Protein AF-A0A5P9J503-F1 (afdb_monomer_lite)

pLDDT: mean 82.0, std 17.45, range [40.75, 96.62]

Structure (mmCIF, N/CA/C/O backbone):
data_AF-A0A5P9J503-F1
#
_entry.id   AF-A0A5P9J503-F1
#
loop_
_atom_site.group_PDB
_atom_site.id
_atom_site.type_symbol
_atom_site.label_atom_id
_atom_site.label_alt_id
_atom_site.label_comp_id
_atom_site.label_asym_id
_atom_site.label_entity_id
_atom_site.label_seq_id
_atom_site.pdbx_PDB_ins_code
_atom_site.Cartn_x
_atom_site.Cartn_y
_atom_site.Cartn_z
_atom_site.occupancy
_atom_site.B_iso_or_equiv
_atom_site.auth_seq_id
_atom_site.auth_comp_id
_atom_site.auth_asym_id
_atom_site.auth_atom_id
_atom_site.pdbx_PDB_model_num
ATOM 1 N N . MET A 1 1 ? -3.583 -5.769 51.215 1.00 47.25 1 MET A N 1
ATOM 2 C CA . MET A 1 1 ? -2.988 -6.514 50.090 1.00 47.25 1 MET A CA 1
ATOM 3 C C . MET A 1 1 ? -4.084 -6.736 49.067 1.00 47.25 1 MET A C 1
ATOM 5 O O . MET A 1 1 ? -4.914 -7.608 49.265 1.00 47.25 1 MET A O 1
ATOM 9 N N . THR A 1 2 ? -4.139 -5.897 48.042 1.00 45.69 2 THR A N 1
ATOM 10 C CA . THR A 1 2 ? -4.974 -6.108 46.852 1.00 45.69 2 THR A CA 1
ATOM 11 C C . THR A 1 2 ? -4.068 -5.832 45.671 1.00 45.69 2 THR A C 1
ATOM 13 O O . THR A 1 2 ? -3.888 -4.690 45.258 1.00 45.69 2 THR A O 1
ATOM 16 N N . ASP A 1 3 ? -3.398 -6.898 45.253 1.00 45.78 3 ASP A N 1
ATOM 17 C CA . ASP A 1 3 ? -2.686 -6.991 43.992 1.00 45.78 3 ASP A CA 1
ATOM 18 C C . ASP A 1 3 ? -3.751 -7.118 42.900 1.00 45.78 3 ASP A C 1
ATOM 20 O O . ASP A 1 3 ? -4.433 -8.135 42.792 1.00 45.78 3 ASP A O 1
ATOM 24 N N . ALA A 1 4 ? -3.981 -6.027 42.179 1.00 51.53 4 ALA A N 1
ATOM 25 C CA . ALA A 1 4 ? -4.708 -6.054 40.924 1.00 51.53 4 ALA A CA 1
ATOM 26 C C . ALA A 1 4 ? -3.651 -5.991 39.827 1.00 51.53 4 ALA A C 1
ATOM 28 O O . ALA A 1 4 ? -3.312 -4.913 39.343 1.00 51.53 4 ALA A O 1
ATOM 29 N N . THR A 1 5 ? -3.081 -7.140 39.479 1.00 50.03 5 THR A N 1
ATOM 30 C CA . THR A 1 5 ? -2.245 -7.257 38.289 1.00 50.03 5 THR A CA 1
ATOM 31 C C . THR A 1 5 ? -3.182 -7.283 37.077 1.00 50.03 5 THR A C 1
ATOM 33 O O . THR A 1 5 ? -3.964 -8.229 36.948 1.00 50.03 5 THR A O 1
ATOM 36 N N . PRO A 1 6 ? -3.155 -6.289 36.170 1.00 43.47 6 PRO A N 1
ATOM 37 C CA . PRO A 1 6 ? -3.834 -6.435 34.898 1.00 43.47 6 PRO A CA 1
ATOM 38 C C . PRO A 1 6 ? -3.057 -7.485 34.112 1.00 43.47 6 PRO A C 1
ATOM 40 O O . PRO A 1 6 ? -1.891 -7.293 33.762 1.00 43.47 6 PRO A O 1
ATOM 43 N N . THR A 1 7 ? -3.690 -8.629 33.878 1.00 44.84 7 THR A N 1
ATOM 44 C CA . THR A 1 7 ? -3.180 -9.655 32.977 1.00 44.84 7 THR A CA 1
ATOM 45 C C . THR A 1 7 ? -3.230 -9.061 31.572 1.00 44.84 7 THR A C 1
ATOM 47 O O . THR A 1 7 ? -4.255 -9.098 30.901 1.00 44.84 7 THR A O 1
ATOM 50 N N . ALA A 1 8 ? -2.131 -8.438 31.145 1.00 42.62 8 ALA A N 1
ATOM 51 C CA . ALA A 1 8 ? -1.901 -8.113 29.748 1.00 42.62 8 ALA A CA 1
ATOM 52 C C . ALA A 1 8 ? -1.726 -9.442 29.005 1.00 42.62 8 ALA A C 1
ATOM 54 O O . ALA A 1 8 ? -0.632 -10.001 28.924 1.00 42.62 8 ALA A O 1
ATOM 55 N N . VAL A 1 9 ? -2.842 -10.000 28.546 1.00 51.34 9 VAL A N 1
ATOM 56 C CA . VAL A 1 9 ? -2.863 -11.176 27.683 1.00 51.34 9 VAL A CA 1
ATOM 57 C C . VAL A 1 9 ? -2.361 -10.697 26.319 1.00 51.34 9 VAL A C 1
ATOM 59 O O . VAL A 1 9 ? -3.086 -10.022 25.605 1.00 51.34 9 VAL A O 1
ATOM 62 N N . ASN A 1 10 ? -1.089 -10.976 26.009 1.00 44.09 10 ASN A N 1
ATOM 63 C CA . ASN A 1 10 ? -0.354 -10.535 24.812 1.00 44.09 10 ASN A CA 1
ATOM 64 C C . ASN A 1 10 ? -0.230 -9.008 24.642 1.00 44.09 10 ASN A C 1
ATOM 66 O O . ASN A 1 10 ? -1.096 -8.344 24.090 1.00 44.09 10 ASN A O 1
ATOM 70 N N . GLY A 1 11 ? 0.915 -8.455 25.053 1.00 40.75 11 GLY A N 1
ATOM 71 C CA . GLY A 1 11 ? 1.259 -7.025 25.013 1.00 40.75 11 GLY A CA 1
ATOM 72 C C . GLY A 1 11 ? 1.436 -6.382 23.627 1.00 40.75 11 GLY A C 1
ATOM 73 O O . GLY A 1 11 ? 2.362 -5.595 23.445 1.00 40.75 11 GLY A O 1
ATOM 74 N N . LYS A 1 12 ? 0.571 -6.680 22.655 1.00 51.69 12 LYS A N 1
ATOM 75 C CA . LYS A 1 12 ? 0.316 -5.789 21.520 1.00 51.69 12 LYS A CA 1
ATOM 76 C C . LYS A 1 12 ? -0.933 -4.991 21.863 1.00 51.69 12 LYS A C 1
ATOM 78 O O . LYS A 1 12 ? -2.038 -5.520 21.827 1.00 51.69 12 LYS A O 1
ATOM 83 N N . SER A 1 13 ? -0.750 -3.726 22.229 1.00 61.47 13 SER A N 1
ATOM 84 C CA . SER A 1 13 ? -1.855 -2.769 22.246 1.00 61.47 13 SER A CA 1
ATOM 85 C C . SER A 1 13 ? -2.600 -2.851 20.912 1.00 61.47 13 SER A C 1
ATOM 87 O O . SER A 1 13 ? -1.954 -3.017 19.873 1.00 61.47 13 SER A O 1
ATOM 89 N N . ALA A 1 14 ? -3.933 -2.755 20.938 1.00 66.00 14 ALA A N 1
ATOM 90 C CA . ALA A 1 14 ? -4.715 -2.673 19.710 1.00 66.00 14 ALA A CA 1
ATOM 91 C C . ALA A 1 14 ? -4.117 -1.572 18.808 1.00 66.00 14 ALA A C 1
ATOM 93 O O . ALA A 1 14 ? -3.780 -0.499 19.327 1.00 66.00 14 ALA A O 1
ATOM 94 N N . PRO A 1 15 ? -3.907 -1.843 17.508 1.00 75.44 15 PRO A N 1
ATOM 95 C CA . PRO A 1 15 ? -3.289 -0.878 16.611 1.00 75.44 15 PRO A CA 1
ATOM 96 C C . PRO A 1 15 ? -4.128 0.399 16.554 1.00 75.44 15 PRO A C 1
ATOM 98 O O . PRO A 1 15 ? -5.358 0.348 16.546 1.00 75.44 15 PRO A O 1
ATOM 101 N N . ASP A 1 16 ? -3.456 1.550 16.533 1.00 85.31 16 ASP A N 1
ATOM 102 C CA . ASP A 1 16 ? -4.125 2.846 16.458 1.00 85.31 16 ASP A CA 1
ATOM 103 C C . ASP A 1 16 ? -4.872 2.956 15.112 1.00 85.31 16 ASP A C 1
ATOM 105 O O . ASP A 1 16 ? -4.242 2.851 14.052 1.00 85.31 16 ASP A O 1
ATOM 109 N N . PRO A 1 17 ? -6.200 3.193 15.104 1.00 85.12 17 PRO A N 1
ATOM 110 C CA . PRO A 1 17 ? -6.963 3.360 13.868 1.00 85.12 17 PRO A CA 1
ATOM 111 C C . PRO A 1 17 ? -6.411 4.457 12.947 1.00 85.12 17 PRO A C 1
ATOM 113 O O . PRO A 1 17 ? -6.538 4.355 11.725 1.00 85.12 17 PRO A O 1
ATOM 116 N N . SER A 1 18 ? -5.781 5.497 13.502 1.00 89.50 18 SER A N 1
ATOM 117 C CA . SER A 1 18 ? -5.147 6.558 12.712 1.00 89.50 18 SER A CA 1
ATOM 118 C C . SER A 1 18 ? -3.885 6.075 11.985 1.00 89.50 18 SER A C 1
ATOM 120 O O . SER A 1 18 ? -3.628 6.484 10.847 1.00 89.50 18 SER A O 1
ATOM 122 N N . GLU A 1 19 ? -3.139 5.144 12.583 1.00 90.31 19 GLU A N 1
ATOM 123 C CA . GLU A 1 19 ? -1.990 4.494 11.954 1.00 90.31 19 GLU A CA 1
ATOM 124 C C . GLU A 1 19 ? -2.450 3.581 10.811 1.00 90.31 19 GLU A C 1
ATOM 126 O O . GLU A 1 19 ? -1.915 3.667 9.704 1.00 90.31 19 GLU A O 1
ATOM 131 N N . LEU A 1 20 ? -3.495 2.775 11.036 1.00 92.31 20 LEU A N 1
ATOM 132 C CA . LEU A 1 20 ? -4.096 1.936 9.992 1.00 92.31 20 LEU A CA 1
ATOM 133 C C . LEU A 1 20 ? -4.626 2.784 8.831 1.00 92.31 20 LEU A C 1
ATOM 135 O O . LEU A 1 20 ? -4.377 2.480 7.665 1.00 92.31 20 LEU A O 1
ATOM 139 N N . HIS A 1 21 ? -5.293 3.900 9.129 1.00 92.81 21 HIS A N 1
ATOM 140 C CA . HIS A 1 21 ? -5.740 4.827 8.096 1.00 92.81 21 HIS A CA 1
ATOM 141 C C . HIS A 1 21 ? -4.560 5.391 7.290 1.00 92.81 21 HIS A C 1
ATOM 143 O O . HIS A 1 21 ? -4.583 5.372 6.059 1.00 92.81 21 HIS A O 1
ATOM 149 N N . THR A 1 22 ? -3.490 5.812 7.965 1.00 94.62 22 THR A N 1
ATOM 150 C CA . THR A 1 22 ? -2.278 6.325 7.312 1.00 94.62 22 THR A CA 1
ATOM 151 C C . THR A 1 22 ? -1.644 5.273 6.398 1.00 94.62 22 THR A C 1
ATOM 153 O O . THR A 1 22 ? -1.355 5.563 5.235 1.00 94.62 22 THR A O 1
ATOM 156 N N . LYS A 1 23 ? -1.491 4.030 6.875 1.00 94.38 23 LYS A N 1
ATOM 157 C CA . LYS A 1 23 ? -0.988 2.905 6.069 1.00 94.38 23 LYS A CA 1
ATOM 158 C C . LYS A 1 23 ? -1.877 2.640 4.851 1.00 94.38 23 LYS A C 1
ATOM 160 O O . LYS A 1 23 ? -1.354 2.435 3.760 1.00 94.38 23 LYS A O 1
ATOM 165 N N . SER A 1 24 ? -3.202 2.728 4.992 1.00 95.62 24 SER A N 1
ATOM 166 C CA . SER A 1 24 ? -4.128 2.534 3.865 1.00 95.62 24 SER A CA 1
ATOM 167 C C . SER A 1 24 ? -3.943 3.578 2.753 1.00 95.62 24 SER A C 1
ATOM 169 O O . SER A 1 24 ? -3.971 3.232 1.571 1.00 95.62 24 SER A O 1
ATOM 171 N N . ILE A 1 25 ? -3.666 4.838 3.113 1.00 96.62 25 ILE A N 1
ATOM 172 C CA . ILE A 1 25 ? -3.378 5.909 2.149 1.00 96.62 25 ILE A CA 1
ATOM 173 C C . ILE A 1 25 ? -2.059 5.632 1.418 1.00 96.62 25 ILE A C 1
ATOM 175 O O . ILE A 1 25 ? -1.999 5.748 0.192 1.00 96.62 25 ILE A O 1
ATOM 179 N N . TYR A 1 26 ? -1.009 5.236 2.146 1.00 95.19 26 TYR A N 1
ATOM 180 C CA . TYR A 1 26 ? 0.278 4.890 1.536 1.00 95.19 26 TYR A CA 1
ATOM 181 C C . TYR A 1 26 ? 0.164 3.694 0.591 1.00 95.19 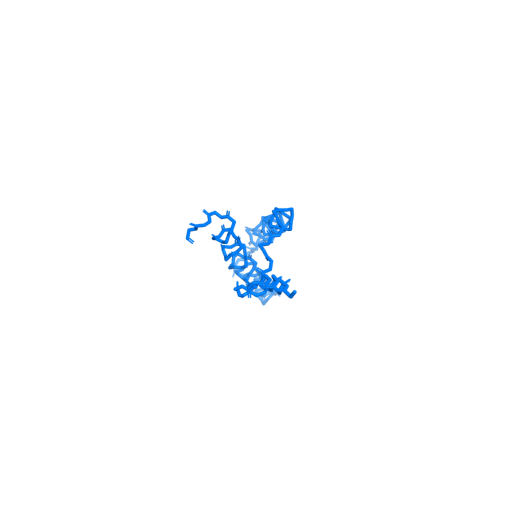26 TYR A C 1
ATOM 183 O O . TYR A 1 26 ? 0.675 3.761 -0.530 1.00 95.19 26 TYR A O 1
ATOM 191 N N . LEU A 1 27 ? -0.553 2.642 0.995 1.00 96.31 27 LEU A N 1
ATOM 192 C CA . LEU A 1 27 ? -0.804 1.479 0.149 1.00 96.31 27 LEU A CA 1
ATOM 193 C C . LEU A 1 27 ? -1.535 1.883 -1.137 1.00 96.31 27 LEU A C 1
ATOM 195 O O . LEU A 1 27 ? -1.133 1.483 -2.228 1.00 96.31 27 LEU A O 1
ATOM 199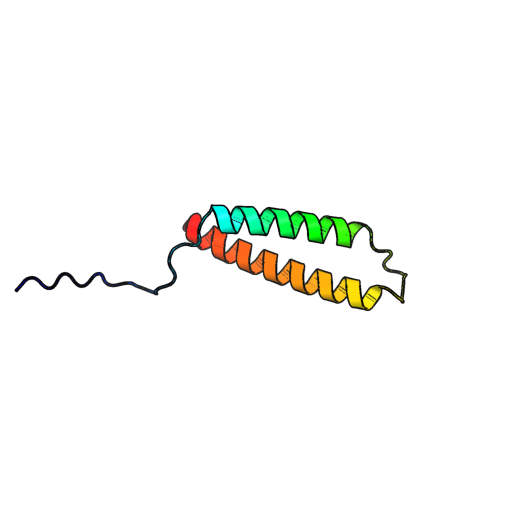 N N . HIS A 1 28 ? -2.557 2.735 -1.036 1.00 96.06 28 HIS A N 1
ATOM 200 C CA . HIS A 1 28 ? -3.271 3.243 -2.207 1.00 96.06 28 HIS A CA 1
ATOM 201 C C . HIS A 1 28 ? -2.348 4.008 -3.175 1.00 96.06 28 HIS A C 1
ATOM 203 O O . HIS A 1 28 ? -2.420 3.820 -4.395 1.00 96.06 28 HIS A O 1
ATOM 209 N N . GLY A 1 29 ? -1.441 4.832 -2.644 1.00 94.50 29 GLY A N 1
ATOM 210 C CA . GLY A 1 29 ? -0.426 5.526 -3.438 1.00 94.50 29 GLY A CA 1
ATOM 211 C C . GLY A 1 29 ? 0.5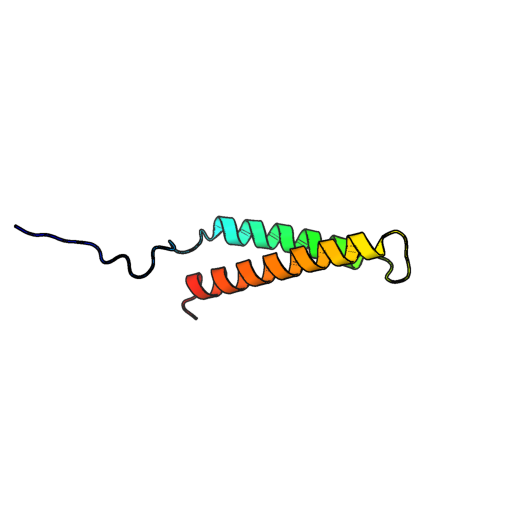44 4.567 -4.135 1.00 94.50 29 GLY A C 1
ATOM 212 O O . GLY A 1 29 ? 0.794 4.711 -5.332 1.00 94.50 29 GLY A O 1
ATOM 213 N N . LEU A 1 30 ? 1.041 3.552 -3.421 1.00 93.69 30 LEU A N 1
ATOM 214 C CA . LEU A 1 30 ? 1.932 2.524 -3.974 1.00 93.69 30 LEU A CA 1
ATOM 215 C C . LEU A 1 30 ? 1.270 1.747 -5.117 1.00 93.69 30 LEU A C 1
ATOM 217 O O . LEU A 1 30 ? 1.869 1.589 -6.181 1.00 93.69 30 LEU A O 1
ATOM 221 N N . LEU A 1 31 ? 0.020 1.318 -4.933 1.00 93.62 31 LEU A N 1
ATOM 222 C CA . LEU A 1 31 ? -0.739 0.608 -5.965 1.00 93.62 31 LEU A CA 1
ATOM 223 C C . LEU A 1 31 ? -1.000 1.491 -7.192 1.00 93.62 31 LEU A C 1
ATOM 225 O O . LEU A 1 31 ? -0.909 1.016 -8.322 1.00 93.62 31 LEU A O 1
ATOM 229 N N . SER A 1 32 ? -1.256 2.786 -6.989 1.00 93.25 32 SER A N 1
ATOM 230 C CA . SER A 1 32 ? -1.411 3.748 -8.089 1.00 93.25 32 SER A CA 1
ATOM 231 C C . SER A 1 32 ? -0.126 3.896 -8.905 1.00 93.25 32 SER A C 1
ATOM 233 O O . SER A 1 32 ? -0.172 3.972 -10.131 1.00 93.25 32 SER A O 1
ATOM 235 N N . VAL A 1 33 ? 1.030 3.908 -8.239 1.00 89.25 33 VAL A N 1
ATOM 236 C CA . VAL A 1 33 ? 2.340 3.931 -8.899 1.00 89.25 33 VAL A CA 1
ATOM 237 C C . VAL A 1 33 ? 2.563 2.636 -9.683 1.00 89.25 33 VAL A C 1
ATOM 239 O O . VAL A 1 33 ? 2.865 2.706 -10.871 1.00 89.25 33 VAL A O 1
ATOM 242 N N . LEU A 1 34 ? 2.328 1.474 -9.066 1.00 89.50 34 LEU A N 1
ATOM 243 C CA . LEU A 1 34 ? 2.465 0.155 -9.698 1.00 89.50 34 LEU A CA 1
ATOM 244 C C . LEU A 1 34 ? 1.571 -0.021 -10.933 1.00 89.50 34 LEU A C 1
ATOM 246 O O . LEU A 1 34 ? 2.007 -0.621 -11.912 1.00 89.50 34 LEU A O 1
ATOM 250 N N . ASN A 1 35 ? 0.360 0.542 -10.924 1.00 89.25 35 ASN A N 1
ATOM 251 C CA . ASN A 1 35 ? -0.574 0.472 -12.053 1.00 89.25 35 ASN A CA 1
ATOM 252 C C . ASN A 1 35 ? -0.083 1.216 -13.311 1.00 89.25 35 ASN A C 1
ATOM 254 O O . ASN A 1 35 ? -0.596 0.986 -14.400 1.00 89.25 35 ASN A O 1
ATOM 258 N N . ASN A 1 36 ? 0.897 2.114 -13.170 1.00 86.81 36 ASN A N 1
ATOM 259 C CA . ASN A 1 36 ? 1.473 2.868 -14.283 1.00 86.81 36 ASN A CA 1
ATOM 260 C C . ASN A 1 36 ? 2.779 2.260 -14.824 1.00 86.81 36 ASN A C 1
ATOM 262 O O . ASN A 1 36 ? 3.363 2.825 -15.749 1.00 86.81 36 ASN A O 1
ATOM 266 N N . PHE A 1 37 ? 3.263 1.143 -14.266 1.00 85.44 37 PHE A N 1
ATOM 267 C CA . PHE A 1 37 ? 4.450 0.473 -14.800 1.00 85.44 37 PHE A CA 1
ATOM 268 C C . PHE A 1 37 ? 4.124 -0.264 -16.095 1.00 85.44 37 PHE A C 1
ATOM 270 O O . PHE A 1 37 ? 3.140 -0.999 -16.177 1.00 85.44 37 PHE A O 1
ATOM 277 N N . ASP A 1 38 ? 5.006 -0.120 -17.083 1.00 84.38 38 ASP A N 1
ATOM 278 C CA . ASP A 1 38 ? 5.013 -0.994 -18.248 1.00 84.38 38 ASP A CA 1
ATOM 279 C C . ASP A 1 38 ? 5.661 -2.337 -17.856 1.00 84.38 38 ASP A C 1
ATOM 281 O O . ASP A 1 38 ? 6.854 -2.367 -17.541 1.00 84.38 38 ASP A O 1
ATOM 285 N N . PRO A 1 39 ? 4.925 -3.465 -17.881 1.00 75.50 39 PRO A N 1
ATOM 286 C CA . PRO A 1 39 ? 5.477 -4.779 -17.543 1.00 75.50 39 PRO A CA 1
ATOM 287 C C . PRO A 1 39 ? 6.575 -5.250 -18.514 1.00 75.50 39 PRO A C 1
ATOM 289 O O . PRO A 1 39 ? 7.281 -6.220 -18.222 1.00 75.50 39 PRO A O 1
ATOM 292 N N . HIS A 1 40 ? 6.722 -4.597 -19.670 1.00 84.75 40 HIS A N 1
ATOM 293 C CA . HIS A 1 40 ? 7.757 -4.890 -20.656 1.00 84.75 40 HIS A CA 1
ATOM 294 C C . HIS A 1 40 ? 9.014 -4.022 -20.502 1.00 84.75 40 HIS A C 1
ATOM 296 O O . HIS A 1 40 ? 10.026 -4.311 -21.150 1.00 84.75 40 HIS A O 1
ATOM 302 N N . ASP A 1 41 ? 9.003 -3.014 -19.623 1.00 89.19 41 ASP A N 1
ATOM 303 C CA . ASP A 1 41 ? 10.182 -2.198 -19.345 1.00 89.19 41 ASP A CA 1
ATOM 304 C C . ASP A 1 41 ? 11.173 -2.935 -18.425 1.00 89.19 41 ASP A C 1
ATOM 306 O O . ASP A 1 41 ? 11.043 -3.019 -17.200 1.00 89.19 41 ASP A O 1
ATOM 310 N N . LEU A 1 42 ? 12.229 -3.467 -19.042 1.00 87.19 42 LEU A N 1
ATOM 311 C CA . LEU A 1 42 ? 13.292 -4.187 -18.344 1.00 87.19 42 LEU A CA 1
ATOM 312 C C . LEU A 1 42 ? 14.104 -3.301 -17.390 1.00 87.19 42 LEU A C 1
ATOM 314 O O . LEU A 1 42 ? 14.692 -3.835 -16.446 1.00 87.19 42 LEU A O 1
ATOM 318 N N . ALA A 1 43 ? 14.156 -1.983 -17.611 1.00 88.69 43 ALA A N 1
ATOM 319 C CA . ALA A 1 43 ? 14.922 -1.073 -16.761 1.00 88.69 43 ALA A CA 1
ATOM 320 C C . ALA A 1 43 ? 14.264 -0.899 -15.386 1.00 88.69 43 ALA A C 1
ATOM 322 O O . ALA A 1 43 ? 14.955 -0.755 -14.375 1.00 88.69 43 ALA A O 1
ATOM 323 N N . THR A 1 44 ? 12.933 -0.953 -15.337 1.00 87.50 44 THR A N 1
ATOM 324 C CA . THR A 1 44 ? 12.150 -0.669 -14.131 1.00 87.50 44 THR A CA 1
ATOM 325 C C . THR A 1 44 ? 11.585 -1.923 -13.458 1.00 87.50 44 THR A C 1
ATOM 327 O O . THR A 1 44 ? 11.182 -1.850 -12.296 1.00 87.50 44 THR A O 1
ATOM 330 N N . ARG A 1 45 ? 11.669 -3.098 -14.103 1.00 86.81 45 ARG A N 1
ATOM 331 C CA . ARG A 1 45 ? 11.173 -4.395 -13.595 1.00 86.81 45 ARG A CA 1
ATOM 332 C C . ARG A 1 45 ? 11.596 -4.727 -12.160 1.00 86.81 45 ARG A C 1
ATOM 334 O O . ARG A 1 45 ? 10.784 -5.190 -11.364 1.00 86.81 45 ARG A O 1
ATOM 341 N N . ASN A 1 46 ? 12.864 -4.499 -11.809 1.00 89.12 46 ASN A N 1
ATOM 342 C CA . ASN A 1 46 ? 13.347 -4.771 -10.449 1.00 89.12 46 ASN A CA 1
ATOM 343 C C . ASN A 1 46 ? 12.736 -3.799 -9.425 1.00 89.12 46 ASN A C 1
ATOM 345 O O . ASN A 1 46 ? 12.408 -4.205 -8.313 1.00 89.12 46 ASN A O 1
ATOM 349 N N . GLY A 1 47 ? 12.555 -2.531 -9.809 1.00 89.75 47 GLY A N 1
ATOM 350 C CA . GLY A 1 47 ? 11.881 -1.529 -8.983 1.00 89.75 47 GLY A CA 1
ATOM 351 C C . GLY A 1 47 ? 10.400 -1.853 -8.793 1.00 89.75 47 GLY A C 1
ATOM 352 O O . GLY A 1 47 ? 9.904 -1.788 -7.672 1.00 89.75 47 GLY A O 1
ATOM 353 N N . GLN A 1 48 ? 9.720 -2.294 -9.854 1.00 91.19 48 GLN A N 1
ATOM 354 C CA . GLN A 1 48 ? 8.335 -2.760 -9.791 1.00 91.19 48 GLN A CA 1
ATOM 355 C C . GLN A 1 48 ? 8.179 -3.934 -8.816 1.00 91.19 48 GLN A C 1
ATOM 357 O O . GLN A 1 48 ? 7.308 -3.899 -7.951 1.00 91.19 48 GLN A O 1
ATOM 362 N N . ALA A 1 49 ? 9.047 -4.947 -8.909 1.00 90.62 49 ALA A N 1
ATOM 363 C CA . ALA A 1 49 ? 9.015 -6.097 -8.007 1.00 90.62 49 ALA A CA 1
ATOM 364 C C . ALA A 1 49 ? 9.244 -5.694 -6.539 1.00 90.62 49 ALA A C 1
ATOM 366 O O . ALA A 1 49 ? 8.542 -6.175 -5.652 1.00 90.62 49 ALA A O 1
ATOM 367 N N . ALA A 1 50 ? 10.182 -4.777 -6.279 1.00 92.19 50 ALA A N 1
ATOM 368 C CA . ALA A 1 50 ? 10.434 -4.268 -4.932 1.00 92.19 50 ALA A CA 1
ATOM 369 C C . ALA A 1 50 ? 9.231 -3.491 -4.368 1.00 92.19 50 ALA A C 1
ATOM 371 O O . ALA A 1 50 ? 8.855 -3.690 -3.215 1.00 92.19 50 ALA A O 1
ATOM 372 N N . LEU A 1 51 ? 8.601 -2.637 -5.180 1.00 92.50 51 LEU A N 1
ATOM 373 C CA . LEU A 1 51 ? 7.400 -1.901 -4.781 1.00 92.50 51 LEU A CA 1
ATOM 374 C C . LEU A 1 51 ? 6.215 -2.837 -4.522 1.00 92.50 51 LEU A C 1
ATOM 376 O O . LEU A 1 51 ? 5.470 -2.613 -3.572 1.00 92.50 51 LEU A O 1
ATOM 380 N N . MET A 1 52 ? 6.065 -3.894 -5.324 1.00 94.19 52 MET A N 1
ATOM 381 C CA . MET A 1 52 ? 5.020 -4.899 -5.128 1.00 94.19 52 MET A CA 1
ATOM 382 C C . MET A 1 52 ? 5.209 -5.652 -3.810 1.00 94.19 52 MET A C 1
ATOM 384 O O . MET A 1 52 ? 4.268 -5.748 -3.033 1.00 94.19 52 MET A O 1
ATOM 388 N N . TYR A 1 53 ? 6.439 -6.071 -3.503 1.00 94.94 53 TYR A N 1
ATOM 389 C CA . TYR A 1 53 ? 6.762 -6.703 -2.224 1.00 94.94 53 TYR A CA 1
ATOM 390 C C . TYR A 1 53 ? 6.409 -5.811 -1.023 1.00 94.94 53 TYR A C 1
ATOM 392 O O . TYR A 1 53 ? 5.805 -6.268 -0.056 1.00 94.94 53 TYR A O 1
ATOM 400 N N . VAL A 1 54 ? 6.741 -4.516 -1.085 1.00 94.94 54 VAL A N 1
ATOM 401 C CA . VAL A 1 54 ? 6.400 -3.561 -0.015 1.00 94.94 54 VAL A CA 1
ATOM 402 C C . VAL A 1 54 ? 4.886 -3.365 0.102 1.00 94.94 54 VAL A C 1
ATOM 404 O O . VAL A 1 54 ? 4.364 -3.299 1.214 1.00 94.94 54 VAL A O 1
ATOM 407 N N . ALA A 1 55 ? 4.172 -3.286 -1.024 1.00 95.50 55 ALA A N 1
ATOM 408 C CA . ALA A 1 55 ? 2.717 -3.165 -1.029 1.00 95.50 55 ALA A CA 1
ATOM 409 C C . ALA A 1 55 ? 2.041 -4.401 -0.410 1.00 95.50 55 ALA A C 1
ATOM 411 O O . ALA A 1 55 ? 1.118 -4.248 0.387 1.00 95.50 55 A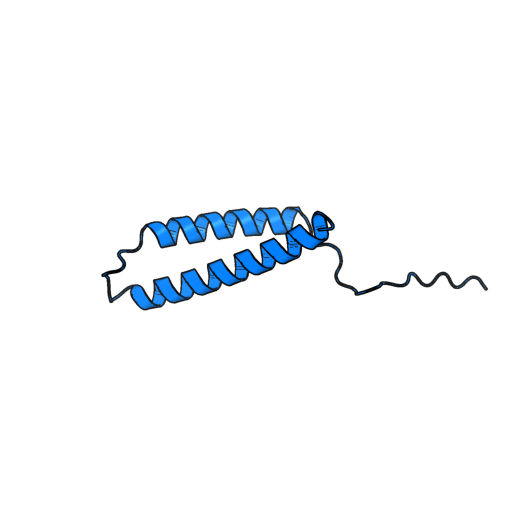LA A O 1
ATOM 412 N N . GLU A 1 56 ? 2.529 -5.605 -0.717 1.00 95.94 56 GLU A N 1
ATOM 413 C CA . GLU A 1 56 ? 2.042 -6.860 -0.132 1.00 95.94 56 GLU A CA 1
ATOM 414 C C . GLU A 1 56 ? 2.261 -6.905 1.383 1.00 95.94 56 GLU A C 1
ATOM 416 O O . GLU A 1 56 ? 1.320 -7.185 2.123 1.00 95.94 56 GLU A O 1
ATOM 421 N N . GLN A 1 57 ? 3.459 -6.554 1.866 1.00 96.06 57 GLN A N 1
ATOM 422 C CA . GLN A 1 57 ? 3.719 -6.498 3.309 1.00 96.06 57 GLN A CA 1
ATOM 423 C C . GLN A 1 57 ? 2.818 -5.483 4.022 1.00 96.06 57 GLN A C 1
ATOM 425 O O . GLN A 1 57 ? 2.279 -5.769 5.088 1.00 96.06 57 GLN A O 1
ATOM 430 N N . MET A 1 58 ? 2.612 -4.307 3.426 1.00 95.31 58 MET A N 1
ATOM 431 C CA . MET A 1 58 ? 1.739 -3.288 4.005 1.00 95.31 58 MET A CA 1
ATOM 432 C C . MET A 1 58 ? 0.270 -3.729 4.025 1.00 95.31 58 MET A C 1
ATOM 434 O O . MET A 1 58 ? -0.445 -3.415 4.976 1.00 95.31 58 MET A O 1
ATOM 438 N N . ALA A 1 59 ? -0.182 -4.458 3.002 1.00 95.56 59 ALA A N 1
ATOM 439 C CA . ALA A 1 59 ? -1.520 -5.038 2.966 1.00 95.56 59 ALA A CA 1
ATOM 440 C C . ALA A 1 59 ? -1.711 -6.103 4.059 1.00 95.56 59 ALA A C 1
ATOM 442 O O . ALA A 1 59 ? -2.752 -6.111 4.712 1.00 95.56 59 ALA A O 1
ATOM 443 N N . ASP A 1 60 ? -0.702 -6.944 4.300 1.00 95.31 60 ASP A N 1
ATOM 444 C CA . ASP A 1 60 ? -0.719 -7.958 5.363 1.00 95.31 60 ASP A CA 1
ATOM 445 C C . ASP A 1 60 ? -0.762 -7.320 6.762 1.00 95.31 60 ASP A C 1
ATOM 447 O O . ASP A 1 60 ? -1.608 -7.664 7.591 1.00 95.31 60 ASP A O 1
ATOM 451 N N . GLU A 1 61 ? 0.066 -6.297 7.003 1.00 93.12 61 GLU A N 1
ATOM 452 C CA . GLU A 1 61 ? 0.031 -5.521 8.248 1.00 93.12 61 GLU A CA 1
ATOM 453 C C . GLU A 1 61 ? -1.326 -4.846 8.482 1.00 93.12 61 GLU A C 1
ATOM 455 O O . GLU A 1 61 ? -1.817 -4.807 9.614 1.00 93.12 61 GLU A O 1
ATOM 460 N N . LEU A 1 62 ? -1.928 -4.301 7.421 1.00 93.81 62 LEU A N 1
ATOM 461 C CA . LEU A 1 62 ? -3.260 -3.705 7.471 1.00 93.81 62 LEU A CA 1
ATOM 462 C C . LEU A 1 62 ? -4.332 -4.751 7.774 1.00 93.81 62 LEU A C 1
ATOM 464 O O . LEU A 1 62 ? -5.178 -4.483 8.621 1.00 93.81 62 LEU A O 1
ATOM 468 N N . SER A 1 63 ? -4.290 -5.921 7.129 1.00 92.81 63 SER A N 1
ATOM 469 C CA . SER A 1 63 ? -5.242 -7.013 7.377 1.00 92.81 63 SER A CA 1
ATOM 470 C C . SER A 1 63 ? -5.173 -7.466 8.830 1.00 92.81 63 SER A C 1
ATOM 472 O O . SER A 1 63 ? -6.174 -7.390 9.538 1.00 92.81 63 SER A O 1
ATOM 474 N N . CYS A 1 64 ? -3.971 -7.798 9.311 1.00 91.06 64 CYS A N 1
AT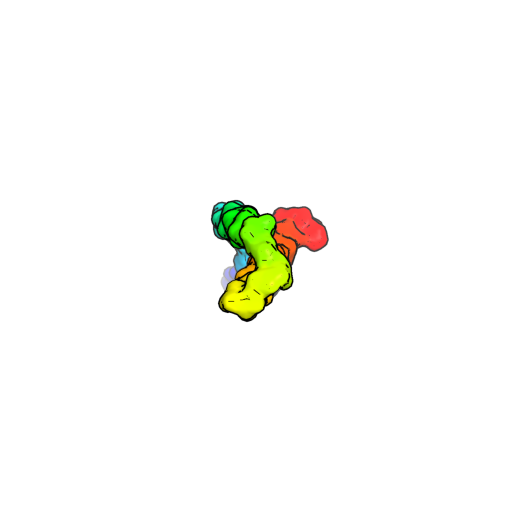OM 475 C CA . CYS A 1 64 ? -3.747 -8.190 10.701 1.00 91.06 64 CYS A CA 1
ATOM 476 C C . CYS A 1 64 ? -4.218 -7.104 11.679 1.00 91.06 64 CYS A C 1
ATOM 478 O O . CYS A 1 64 ? -4.786 -7.394 12.729 1.00 91.06 64 CYS A O 1
ATOM 480 N N . GLY A 1 65 ? -3.964 -5.832 11.360 1.00 90.38 65 GLY A N 1
ATOM 481 C CA . GLY A 1 65 ? -4.382 -4.725 12.209 1.00 90.38 65 GLY A CA 1
ATOM 482 C C . GLY A 1 65 ? -5.897 -4.533 12.245 1.00 90.38 65 GLY A C 1
ATOM 483 O O . 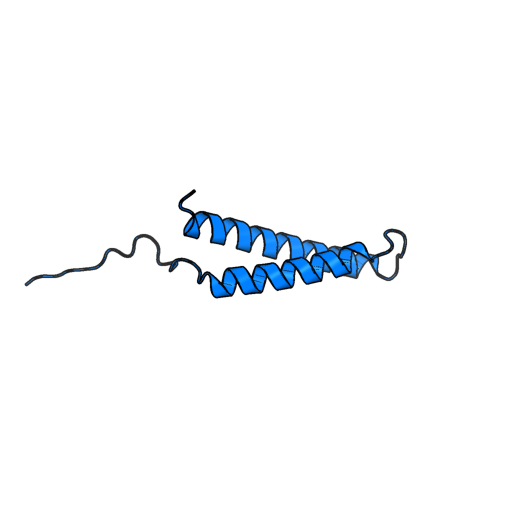GLY A 1 65 ? -6.458 -4.265 13.307 1.00 90.38 65 GLY A O 1
ATOM 484 N N . LEU A 1 66 ? -6.562 -4.696 11.102 1.00 89.88 66 LEU A N 1
ATOM 485 C CA . LEU A 1 66 ? -8.014 -4.607 10.989 1.00 89.88 66 LEU A CA 1
ATOM 486 C C . LEU A 1 66 ? -8.716 -5.778 11.676 1.00 89.88 66 LEU A C 1
ATOM 488 O O . LEU A 1 66 ? -9.714 -5.534 12.340 1.00 89.88 66 LEU A O 1
ATOM 492 N N . GLU A 1 67 ? -8.193 -7.001 11.583 1.00 89.06 67 GLU A N 1
ATOM 493 C CA . GLU A 1 67 ? -8.709 -8.174 12.312 1.00 89.06 67 GLU A CA 1
ATOM 494 C C . GLU A 1 67 ? -8.742 -7.914 13.825 1.00 89.06 67 GLU A C 1
ATOM 496 O O . GLU A 1 67 ? -9.769 -8.110 14.472 1.00 89.06 67 GLU A O 1
ATOM 501 N N . VAL A 1 68 ? -7.669 -7.333 14.379 1.00 88.06 68 VAL A N 1
ATOM 502 C CA . VAL A 1 68 ? -7.610 -6.957 15.804 1.00 88.06 68 VAL A CA 1
ATOM 503 C C . VAL A 1 68 ? -8.625 -5.865 16.162 1.00 88.06 68 VAL A C 1
ATOM 505 O O . VAL A 1 68 ? -9.197 -5.896 17.249 1.00 88.06 68 VAL A O 1
ATOM 508 N N . VAL A 1 69 ? -8.844 -4.879 15.285 1.00 85.38 69 VAL A N 1
ATOM 509 C CA . VAL A 1 69 ? -9.795 -3.776 15.534 1.00 85.38 69 VAL A CA 1
ATOM 510 C C . VAL A 1 69 ? -11.249 -4.225 15.382 1.00 85.38 69 VAL A C 1
ATOM 512 O O . VAL A 1 69 ? -12.122 -3.723 16.090 1.00 85.38 69 VAL A O 1
ATOM 515 N N . LEU A 1 70 ? -11.516 -5.131 14.444 1.00 84.94 70 LEU A N 1
ATOM 516 C CA . LEU A 1 70 ? -12.854 -5.611 14.114 1.00 84.94 70 LEU A CA 1
ATOM 517 C C . LEU A 1 70 ? -13.273 -6.838 14.943 1.00 84.94 70 LEU A C 1
ATOM 519 O O . LEU A 1 70 ? -14.446 -7.198 14.881 1.00 84.94 70 LEU A O 1
ATOM 523 N N . ASP A 1 71 ? -12.357 -7.424 15.724 1.00 79.06 71 ASP A N 1
ATOM 524 C CA . ASP A 1 71 ? -12.563 -8.635 16.538 1.00 79.06 71 ASP A CA 1
ATOM 525 C C . ASP A 1 71 ? -13.058 -9.830 15.695 1.00 79.06 71 ASP A C 1
ATOM 527 O O . ASP A 1 71 ? -14.040 -10.494 16.035 1.00 79.06 71 ASP A O 1
ATOM 531 N N . VAL A 1 72 ? -12.406 -10.051 14.542 1.00 57.97 72 VAL A N 1
ATOM 532 C CA . VAL A 1 72 ? -12.734 -11.097 13.546 1.00 57.97 72 VAL A CA 1
ATOM 533 C C . VAL A 1 72 ? -11.624 -12.134 13.460 1.00 57.97 72 VAL A C 1
ATOM 535 O O . VAL A 1 72 ? -10.444 -11.726 13.508 1.00 57.97 72 VAL A O 1
#

Foldseek 3Di:
DDDPDPPPPDPDDQDDVVVLVVLVVVLVVLVVVLVPDDCPPPVCVVVSVVSVVVSVVSVVVSVVSVCSVVVD

Sequence (72 aa):
MTDATPTAVNGKSAPDPSELHTKSIYLHGLLSVLNNFDPHDLATRNGQAALMYVAEQMADELSCGLEVVLDV

Secondary structure (DSSP, 8-state):
--------SSS-PPPPHHHHHHHHHHHHHHHHHHTT--TT-TTTHHHHHHHHHHHHHHHHHHHHHHHHHHT-

Radius of gyration: 18.6 Å; chains: 1; bounding box: 28×18×71 Å